Protein AF-A0A8T4J5K6-F1 (afdb_monomer_lite)

Radius of gyration: 12.34 Å; chains: 1; bounding box: 30×18×35 Å

Structure (mmCIF, N/CA/C/O backbone):
data_AF-A0A8T4J5K6-F1
#
_entry.id   AF-A0A8T4J5K6-F1
#
loop_
_atom_site.group_PDB
_atom_site.id
_atom_site.type_symbol
_atom_site.label_atom_id
_atom_site.label_alt_id
_atom_site.label_comp_id
_atom_site.label_asym_id
_atom_site.label_entity_id
_atom_site.label_seq_id
_atom_site.pdbx_PDB_ins_code
_atom_site.Cartn_x
_atom_site.Cartn_y
_atom_site.Cartn_z
_atom_site.occupancy
_atom_site.B_iso_or_equiv
_atom_site.auth_seq_id
_atom_site.auth_comp_id
_atom_site.auth_asym_id
_atom_site.auth_atom_id
_atom_site.pdbx_PDB_model_num
ATOM 1 N N . MET A 1 1 ? -8.798 8.240 -12.284 1.00 61.06 1 MET A N 1
ATOM 2 C CA . MET A 1 1 ? -8.386 8.254 -10.861 1.00 61.06 1 MET A CA 1
ATOM 3 C C . MET A 1 1 ? -6.869 8.224 -10.795 1.00 61.06 1 MET A C 1
ATOM 5 O O . MET A 1 1 ? -6.287 7.302 -11.355 1.00 61.06 1 MET A O 1
ATOM 9 N N . SER A 1 2 ? -6.241 9.246 -10.211 1.00 83.44 2 SER A N 1
ATOM 10 C CA . SER A 1 2 ? -4.782 9.338 -10.069 1.00 83.44 2 SER A CA 1
ATOM 11 C C . SER A 1 2 ? -4.292 8.572 -8.836 1.00 83.44 2 SER A C 1
ATOM 13 O O . SER A 1 2 ? -5.012 8.432 -7.850 1.00 83.44 2 SER A O 1
ATOM 15 N N . THR A 1 3 ? -3.064 8.064 -8.900 1.00 92.81 3 THR A N 1
ATOM 16 C CA . THR A 1 3 ? -2.343 7.490 -7.757 1.00 92.81 3 THR A CA 1
ATOM 17 C C . THR A 1 3 ? -1.637 8.594 -6.970 1.00 92.81 3 THR A C 1
ATOM 19 O O . THR A 1 3 ? -1.043 9.487 -7.574 1.00 92.81 3 THR A O 1
ATOM 22 N N . VAL A 1 4 ? -1.643 8.511 -5.640 1.00 96.19 4 VAL A N 1
ATOM 23 C CA . VAL A 1 4 ? -0.901 9.413 -4.746 1.00 96.19 4 VAL A CA 1
ATOM 24 C C . VAL A 1 4 ? 0.425 8.753 -4.342 1.00 96.19 4 VAL A C 1
ATOM 26 O O . VAL A 1 4 ? 0.398 7.599 -3.911 1.00 96.19 4 VAL A O 1
ATOM 29 N N . PRO A 1 5 ? 1.583 9.425 -4.473 1.00 97.12 5 PRO A N 1
ATOM 30 C CA . PRO A 1 5 ? 2.869 8.860 -4.066 1.00 97.12 5 PRO A CA 1
ATOM 31 C C . PRO A 1 5 ? 3.052 8.884 -2.542 1.00 97.12 5 PRO A C 1
ATOM 33 O O . PRO A 1 5 ? 2.621 9.818 -1.868 1.00 97.12 5 PRO A O 1
ATOM 36 N N . THR A 1 6 ? 3.729 7.872 -2.001 1.00 97.38 6 THR A N 1
ATOM 37 C CA . THR A 1 6 ? 4.118 7.787 -0.585 1.00 97.38 6 THR A CA 1
ATOM 38 C C . THR A 1 6 ? 5.315 6.840 -0.391 1.00 97.38 6 THR A C 1
ATOM 40 O O . THR A 1 6 ? 5.834 6.267 -1.355 1.00 97.38 6 THR A O 1
ATOM 43 N N . THR A 1 7 ? 5.789 6.686 0.848 1.00 97.38 7 THR A N 1
ATOM 44 C CA . THR A 1 7 ? 6.949 5.855 1.199 1.00 97.38 7 THR A CA 1
ATOM 45 C C . THR A 1 7 ? 6.720 5.047 2.477 1.00 97.38 7 THR A C 1
ATOM 47 O O . THR A 1 7 ? 5.845 5.337 3.290 1.00 97.38 7 THR A O 1
ATOM 50 N N . SER A 1 8 ? 7.515 3.993 2.649 1.00 96.38 8 SER A N 1
ATOM 51 C CA . SER A 1 8 ? 7.604 3.201 3.878 1.00 96.38 8 SER A CA 1
ATOM 52 C C . SER A 1 8 ? 9.021 2.651 4.036 1.00 96.38 8 SER A C 1
ATOM 54 O O . SER A 1 8 ? 9.879 2.870 3.178 1.00 96.38 8 SER A O 1
ATOM 56 N N . HIS A 1 9 ? 9.260 1.860 5.084 1.00 97.06 9 HIS A N 1
ATOM 57 C CA . HIS A 1 9 ? 10.510 1.111 5.210 1.00 97.06 9 HIS A CA 1
ATOM 58 C C . HIS A 1 9 ? 10.759 0.149 4.032 1.00 97.06 9 HIS A C 1
ATOM 60 O O . HIS A 1 9 ? 11.911 -0.180 3.770 1.00 97.06 9 HIS A O 1
ATOM 66 N N . TRP A 1 10 ? 9.716 -0.269 3.297 1.00 97.00 10 TRP A N 1
ATOM 67 C CA . TRP A 1 10 ? 9.802 -1.224 2.179 1.00 97.00 10 TRP A CA 1
ATOM 68 C C . TRP A 1 10 ? 9.890 -0.570 0.795 1.00 97.00 10 TRP A C 1
ATOM 70 O O . TRP A 1 10 ? 9.7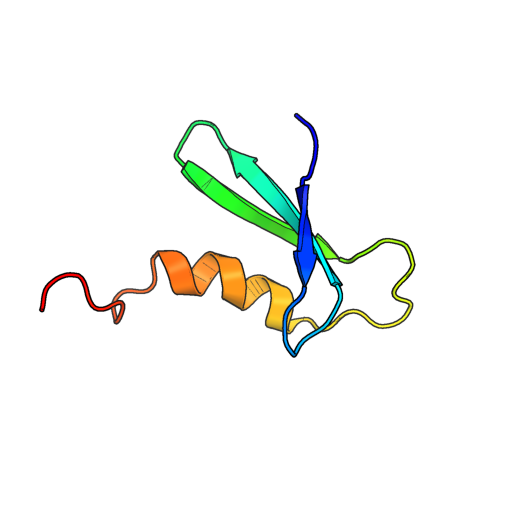72 -1.271 -0.207 1.00 97.00 10 TRP A O 1
ATOM 80 N N . GLY A 1 11 ? 10.106 0.747 0.733 1.00 97.62 11 GLY A N 1
ATOM 81 C CA . GLY A 1 11 ? 10.317 1.487 -0.513 1.00 97.62 11 GLY A CA 1
ATOM 82 C C . GLY A 1 11 ? 9.239 2.529 -0.812 1.00 97.62 11 GLY A C 1
ATOM 83 O O . GLY A 1 11 ? 8.330 2.773 -0.010 1.00 97.62 11 GLY A O 1
ATOM 84 N N . ALA A 1 12 ? 9.377 3.168 -1.976 1.00 97.88 12 ALA A N 1
ATOM 85 C CA . ALA A 1 12 ? 8.416 4.127 -2.515 1.00 97.88 12 ALA A CA 1
ATOM 86 C C . ALA A 1 12 ? 7.315 3.407 -3.305 1.00 97.88 12 ALA A C 1
ATOM 88 O O . ALA A 1 12 ? 7.568 2.414 -3.988 1.00 97.88 12 ALA A O 1
ATOM 89 N N . PHE A 1 13 ? 6.087 3.914 -3.231 1.00 97.38 13 PHE A N 1
ATOM 90 C CA . PHE A 1 13 ? 4.941 3.317 -3.914 1.00 97.38 13 PHE A CA 1
ATOM 91 C C . PHE A 1 13 ? 3.835 4.343 -4.164 1.00 97.38 13 PHE A C 1
ATOM 93 O O . PHE A 1 13 ? 3.782 5.408 -3.548 1.00 97.38 13 PHE A O 1
ATOM 100 N N . GLY A 1 14 ? 2.956 4.019 -5.105 1.00 97.50 14 GLY A N 1
ATOM 101 C CA . GLY A 1 14 ? 1.709 4.729 -5.342 1.00 97.50 14 GLY A CA 1
ATOM 102 C C . GLY A 1 14 ? 0.563 4.095 -4.562 1.00 97.50 14 GLY A C 1
ATOM 103 O O . GLY A 1 14 ? 0.540 2.884 -4.340 1.00 97.50 14 GLY A O 1
ATOM 104 N N . VAL A 1 15 ? -0.403 4.919 -4.174 1.00 96.69 15 VAL A N 1
ATOM 105 C CA . VAL A 1 15 ? -1.64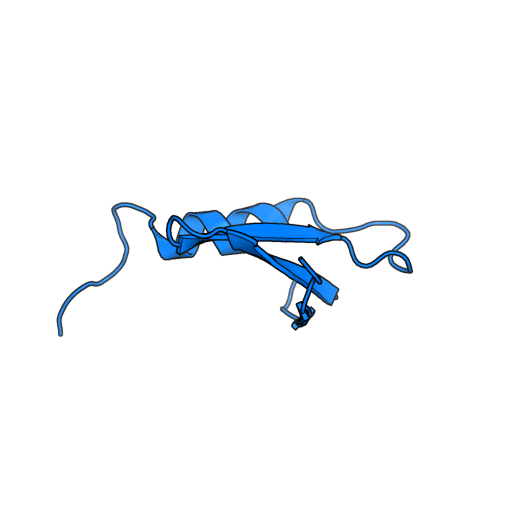2 4.502 -3.522 1.00 96.69 15 VAL A CA 1
ATOM 106 C C . VAL A 1 15 ? -2.829 4.967 -4.347 1.00 96.69 15 VAL A C 1
ATOM 108 O O . VAL A 1 15 ? -2.899 6.127 -4.758 1.00 96.69 15 VAL A O 1
ATOM 111 N N . ARG A 1 16 ? -3.791 4.070 -4.556 1.00 95.44 16 ARG A N 1
ATOM 112 C CA . ARG A 1 16 ? -5.111 4.389 -5.099 1.00 95.44 16 ARG A CA 1
ATOM 113 C C . ARG A 1 16 ? -6.179 4.035 -4.073 1.00 95.44 16 ARG A C 1
ATOM 115 O O . ARG A 1 16 ? -6.153 2.946 -3.506 1.00 95.44 16 ARG A O 1
ATOM 122 N N . VAL A 1 17 ? -7.119 4.953 -3.863 1.00 93.94 17 VAL A N 1
ATOM 123 C CA . VAL A 1 17 ? -8.310 4.729 -3.037 1.00 93.94 17 VAL A CA 1
ATOM 124 C C . VAL A 1 17 ? -9.507 4.584 -3.969 1.00 93.94 17 VAL A C 1
ATOM 126 O O . VAL A 1 17 ? -9.741 5.444 -4.821 1.00 93.94 17 VAL A O 1
ATOM 129 N N . HIS A 1 18 ? -10.212 3.467 -3.847 1.00 92.56 18 HIS A N 1
ATOM 130 C CA . HIS A 1 18 ? -11.429 3.153 -4.595 1.00 92.56 18 HIS A CA 1
ATOM 131 C C . HIS A 1 18 ? -12.654 3.790 -3.912 1.00 92.56 18 HIS A C 1
ATOM 133 O O . HIS A 1 18 ? -12.589 4.170 -2.744 1.00 92.56 18 HIS A O 1
ATOM 139 N N . GLU A 1 19 ? -13.778 3.919 -4.625 1.00 94.06 19 GLU A N 1
ATOM 140 C CA . GLU A 1 19 ? -15.006 4.546 -4.086 1.00 94.06 19 GLU A CA 1
ATOM 141 C C . GLU A 1 19 ? -15.585 3.796 -2.877 1.00 94.06 19 GLU A C 1
ATOM 143 O O . GLU A 1 19 ? -16.172 4.406 -1.988 1.00 94.06 19 GLU A O 1
ATOM 148 N N . ASP A 1 20 ? -15.365 2.481 -2.814 1.00 93.19 20 ASP A N 1
ATOM 149 C CA . ASP A 1 20 ? -15.740 1.607 -1.697 1.00 93.19 20 ASP A CA 1
ATOM 150 C C . ASP A 1 20 ? -14.798 1.726 -0.479 1.00 93.19 20 ASP A C 1
ATOM 152 O O . ASP A 1 20 ? -14.961 1.015 0.513 1.00 93.19 20 ASP A O 1
ATOM 156 N N . GLY A 1 21 ? -13.800 2.612 -0.543 1.00 90.88 21 GLY A N 1
ATOM 157 C CA . GLY A 1 21 ? -12.794 2.811 0.496 1.00 90.88 21 GLY A CA 1
ATOM 158 C C . GLY A 1 21 ? -11.653 1.793 0.475 1.00 90.88 21 GLY A C 1
ATOM 159 O O . GLY A 1 21 ? -10.749 1.883 1.310 1.00 90.88 21 GLY A O 1
ATOM 160 N N . ARG A 1 22 ? -11.638 0.840 -0.468 1.00 92.06 22 ARG A N 1
ATOM 161 C CA . ARG A 1 22 ? -10.517 -0.089 -0.631 1.00 92.06 22 ARG A CA 1
ATOM 162 C C . ARG A 1 22 ? -9.266 0.671 -1.055 1.00 92.06 22 ARG A C 1
ATOM 164 O O . ARG A 1 22 ? -9.307 1.555 -1.911 1.00 92.06 22 ARG A O 1
ATOM 171 N N . VAL A 1 23 ? -8.135 0.280 -0.483 1.00 94.00 23 VAL A N 1
ATOM 172 C CA . VAL A 1 23 ? -6.822 0.833 -0.812 1.00 94.00 23 VAL A CA 1
ATOM 173 C C . VAL A 1 23 ? -6.048 -0.183 -1.640 1.00 94.00 23 VAL A C 1
ATOM 175 O O . VAL A 1 23 ? -6.040 -1.370 -1.330 1.00 94.00 23 VAL A O 1
ATOM 178 N N . GLU A 1 24 ? -5.393 0.286 -2.692 1.00 95.00 24 GLU A N 1
ATOM 179 C CA . GLU A 1 24 ? -4.515 -0.505 -3.548 1.00 95.00 24 GLU A CA 1
ATOM 180 C C . GLU A 1 24 ? -3.141 0.160 -3.613 1.00 95.00 24 GLU A C 1
ATOM 182 O O . GLU A 1 24 ? -3.046 1.383 -3.762 1.00 95.00 24 GLU A O 1
ATOM 187 N N . THR A 1 25 ? -2.081 -0.641 -3.511 1.00 96.25 25 THR A N 1
ATOM 188 C CA . THR A 1 25 ? -0.699 -0.178 -3.647 1.00 96.25 25 THR A CA 1
ATOM 189 C C . THR A 1 25 ? -0.120 -0.604 -4.993 1.00 96.25 25 THR A C 1
ATOM 191 O O . THR A 1 25 ? -0.358 -1.710 -5.473 1.00 96.25 25 THR A O 1
ATOM 194 N N . THR A 1 26 ? 0.659 0.279 -5.612 1.00 96.12 26 THR A N 1
ATOM 195 C CA . THR A 1 26 ? 1.376 0.008 -6.865 1.00 96.12 26 THR A CA 1
ATOM 196 C C . THR A 1 26 ? 2.856 0.343 -6.691 1.00 96.12 26 THR A C 1
ATOM 198 O O . THR A 1 26 ? 3.151 1.423 -6.173 1.00 96.12 26 THR A O 1
ATOM 201 N N . PRO A 1 27 ? 3.797 -0.512 -7.131 1.00 96.75 27 PRO A N 1
ATOM 202 C CA . PRO A 1 27 ? 5.224 -0.202 -7.078 1.00 96.75 27 PRO A CA 1
ATOM 203 C C . PRO A 1 27 ? 5.570 1.144 -7.718 1.00 96.75 27 PRO A C 1
ATOM 205 O O . PRO A 1 27 ? 4.947 1.550 -8.702 1.00 96.75 27 PRO A O 1
ATOM 208 N N . HIS A 1 28 ? 6.578 1.833 -7.183 1.00 96.69 28 HIS A N 1
ATOM 209 C CA . HIS A 1 28 ? 7.104 3.023 -7.840 1.00 96.69 28 HIS A CA 1
ATOM 210 C C . HIS A 1 28 ? 7.751 2.639 -9.188 1.00 96.69 28 HIS A C 1
ATOM 212 O O . HIS A 1 28 ? 8.550 1.705 -9.225 1.00 96.69 28 HIS A O 1
ATOM 218 N N . PRO A 1 29 ? 7.470 3.351 -10.297 1.00 95.69 29 PRO A N 1
ATOM 219 C CA . PRO A 1 29 ? 7.927 2.954 -11.636 1.00 95.69 29 PRO A CA 1
ATOM 220 C C . PRO A 1 29 ? 9.452 2.983 -11.812 1.00 95.69 29 PRO A C 1
ATOM 222 O O . PRO A 1 29 ? 9.982 2.321 -12.696 1.00 95.69 29 PRO A O 1
ATOM 225 N N . GLY A 1 30 ? 10.156 3.756 -10.983 1.00 96.94 30 GLY A N 1
ATOM 226 C CA . GLY A 1 30 ? 11.620 3.813 -10.963 1.00 96.94 30 GLY A CA 1
ATOM 227 C C . GLY A 1 30 ? 12.298 2.797 -10.038 1.00 96.94 30 GLY A C 1
ATOM 228 O O .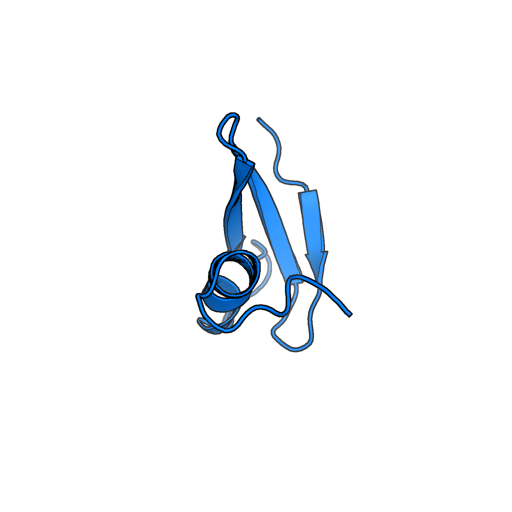 GLY A 1 30 ? 13.515 2.852 -9.908 1.00 96.94 30 GLY A O 1
ATOM 229 N N . ASP A 1 31 ? 11.547 1.928 -9.356 1.00 97.62 31 ASP A N 1
ATOM 230 C CA . ASP A 1 31 ? 12.121 0.888 -8.497 1.00 97.62 31 ASP A CA 1
ATOM 231 C C . ASP A 1 31 ? 12.364 -0.398 -9.316 1.00 97.62 31 ASP A C 1
ATOM 233 O O . ASP A 1 31 ? 11.396 -1.021 -9.764 1.00 97.62 31 ASP A O 1
ATOM 237 N N . PRO A 1 32 ? 13.625 -0.817 -9.543 1.00 97.69 32 PRO A N 1
ATOM 238 C CA . PRO A 1 32 ? 13.931 -2.013 -10.326 1.00 97.69 32 PRO A CA 1
ATOM 239 C C . PRO A 1 32 ? 13.644 -3.326 -9.577 1.00 97.69 32 PRO A C 1
ATOM 241 O O . PRO A 1 32 ? 13.640 -4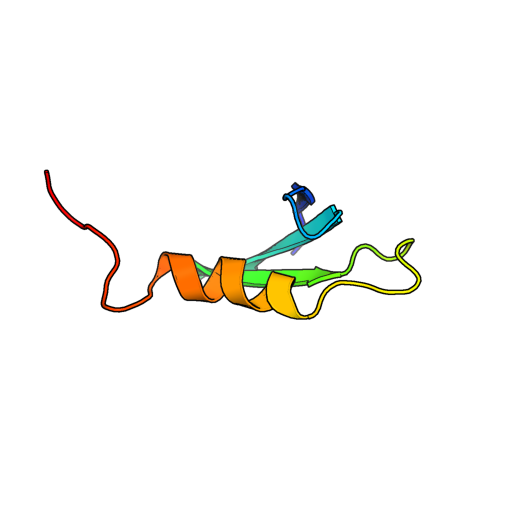.387 -10.202 1.00 97.69 32 PRO A O 1
ATOM 244 N N . ALA A 1 33 ? 13.439 -3.286 -8.257 1.00 97.81 33 ALA A N 1
ATOM 245 C CA . ALA A 1 33 ? 13.249 -4.470 -7.422 1.00 97.81 33 ALA A CA 1
ATOM 246 C C . ALA A 1 33 ? 12.277 -4.189 -6.256 1.00 97.81 33 ALA A C 1
ATOM 248 O O . ALA A 1 33 ? 12.663 -4.294 -5.087 1.00 97.81 33 ALA A O 1
ATOM 249 N N . PRO A 1 34 ? 11.002 -3.868 -6.547 1.00 97.56 34 PRO A N 1
ATOM 250 C CA . PRO A 1 34 ? 10.056 -3.448 -5.526 1.00 97.56 34 PRO A CA 1
ATOM 251 C C . PRO A 1 34 ? 9.752 -4.566 -4.531 1.00 97.56 34 PRO A C 1
ATOM 253 O O . PRO A 1 34 ? 9.546 -5.731 -4.893 1.00 97.56 34 PRO A O 1
ATOM 256 N N . SER A 1 35 ? 9.663 -4.199 -3.254 1.00 97.44 35 SER A N 1
ATOM 257 C CA . SER A 1 35 ? 9.324 -5.148 -2.198 1.00 97.44 35 SER A CA 1
ATOM 258 C C . SER A 1 35 ? 7.901 -5.678 -2.368 1.00 97.44 35 SER A C 1
ATOM 260 O O . SER A 1 35 ? 6.928 -4.921 -2.379 1.00 97.44 35 SER A O 1
ATOM 262 N N . ARG A 1 36 ? 7.748 -7.008 -2.394 1.00 94.94 36 ARG A N 1
ATOM 263 C CA . ARG A 1 36 ? 6.423 -7.658 -2.394 1.00 94.94 36 ARG A CA 1
ATOM 264 C C . ARG A 1 36 ? 5.611 -7.343 -1.133 1.00 94.94 36 ARG A C 1
ATOM 266 O O . ARG A 1 36 ? 4.389 -7.427 -1.160 1.00 94.94 36 ARG A O 1
ATOM 273 N N . LEU A 1 37 ? 6.275 -6.938 -0.046 1.00 96.12 37 LEU A N 1
ATOM 274 C CA . LEU A 1 37 ? 5.627 -6.586 1.221 1.00 96.12 37 LEU A CA 1
ATOM 275 C C . LEU A 1 37 ? 4.837 -5.270 1.152 1.00 96.12 37 LEU A C 1
ATOM 277 O O . LEU A 1 37 ? 4.075 -4.985 2.071 1.00 96.12 37 LEU A O 1
ATOM 281 N N . LEU A 1 38 ? 4.977 -4.479 0.082 1.00 95.44 38 LEU A N 1
ATOM 282 C CA . LEU A 1 38 ? 4.167 -3.274 -0.133 1.00 95.44 38 LEU A CA 1
ATOM 283 C C . LEU A 1 38 ? 2.661 -3.581 -0.233 1.00 95.44 38 LEU A C 1
ATOM 285 O O . LEU A 1 38 ? 1.843 -2.726 0.105 1.00 95.44 38 LEU A O 1
ATOM 289 N N . GLY A 1 39 ? 2.28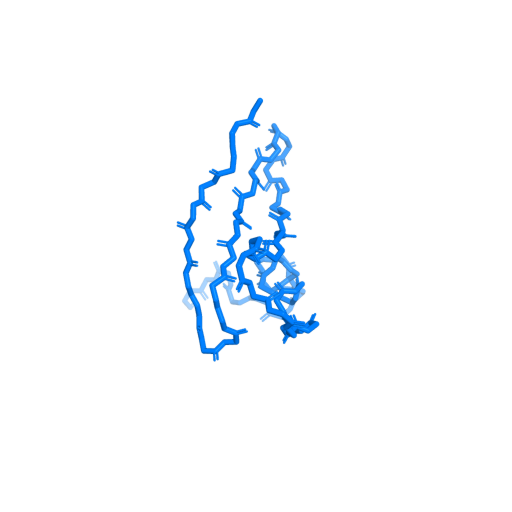1 -4.800 -0.639 1.00 92.12 39 GLY A N 1
ATOM 290 C CA . GLY A 1 39 ? 0.882 -5.245 -0.627 1.00 92.12 39 GLY A CA 1
ATOM 291 C C . GLY A 1 39 ? 0.284 -5.295 0.784 1.00 92.12 39 GLY A C 1
ATOM 292 O O . GLY A 1 39 ? -0.861 -4.900 0.992 1.00 92.12 39 GLY A O 1
ATOM 293 N N . ASN A 1 40 ? 1.098 -5.646 1.785 1.00 94.81 40 ASN A N 1
ATOM 294 C CA . ASN A 1 40 ? 0.650 -5.787 3.173 1.00 94.81 40 ASN A CA 1
ATOM 295 C C . ASN A 1 40 ? 0.216 -4.452 3.795 1.00 94.81 40 ASN A C 1
ATOM 297 O O . ASN A 1 40 ? -0.492 -4.445 4.801 1.00 94.81 40 ASN A O 1
ATOM 301 N N . VAL A 1 41 ? 0.646 -3.319 3.223 1.00 93.56 41 VAL A N 1
ATOM 302 C CA . VAL A 1 41 ? 0.230 -1.989 3.683 1.00 93.56 41 VAL A CA 1
ATOM 303 C C . VAL A 1 41 ? -1.282 -1.831 3.543 1.00 93.56 41 VAL A C 1
ATOM 305 O O . VAL A 1 41 ? -1.917 -1.368 4.485 1.00 93.56 41 VAL A O 1
ATOM 308 N N . ALA A 1 42 ? -1.862 -2.248 2.412 1.00 92.56 42 ALA A N 1
ATOM 309 C CA . ALA A 1 42 ? -3.307 -2.198 2.196 1.00 92.56 42 ALA A CA 1
ATOM 310 C C . ALA A 1 42 ? -4.048 -3.182 3.119 1.00 92.56 42 ALA A C 1
ATOM 312 O O . ALA A 1 42 ? -5.003 -2.792 3.796 1.00 92.56 42 ALA A O 1
ATOM 313 N N . ASP A 1 43 ? -3.560 -4.421 3.224 1.00 91.88 43 ASP A N 1
ATOM 314 C CA . ASP A 1 43 ? -4.178 -5.462 4.057 1.00 91.88 43 ASP A CA 1
ATOM 315 C C . ASP A 1 43 ? -4.195 -5.080 5.547 1.00 91.88 43 ASP A C 1
ATOM 317 O O . ASP A 1 43 ? -5.200 -5.251 6.243 1.00 91.88 43 ASP A O 1
ATOM 321 N N . GLY A 1 44 ? -3.112 -4.476 6.048 1.00 93.50 44 GLY A N 1
ATOM 322 C CA . GLY A 1 44 ? -2.988 -4.034 7.440 1.00 93.50 44 GLY A CA 1
ATOM 323 C C . GLY A 1 44 ? -4.000 -2.957 7.860 1.00 93.50 44 GLY A C 1
ATOM 324 O O . GLY A 1 44 ? -4.245 -2.760 9.057 1.00 93.50 44 GLY A O 1
ATOM 325 N N . LEU A 1 45 ? -4.630 -2.263 6.904 1.00 92.62 45 LEU A N 1
ATOM 326 C CA . LEU A 1 45 ? -5.672 -1.276 7.199 1.00 92.62 45 LEU A CA 1
ATOM 327 C C . LEU A 1 45 ? -6.961 -1.925 7.708 1.00 92.62 45 LEU A C 1
ATOM 329 O O . LEU A 1 45 ? -7.656 -1.323 8.526 1.00 92.62 45 LEU A O 1
ATOM 333 N N . THR A 1 46 ? -7.255 -3.148 7.263 1.00 92.31 46 THR A N 1
ATOM 334 C CA . THR A 1 46 ? -8.522 -3.842 7.545 1.00 92.31 46 THR A CA 1
ATOM 335 C C . THR A 1 46 ? -8.348 -5.207 8.214 1.00 92.31 46 THR A C 1
ATOM 337 O O . THR A 1 46 ? -9.346 -5.847 8.549 1.00 92.31 46 THR A O 1
ATOM 340 N N . HIS A 1 47 ? -7.106 -5.632 8.472 1.00 95.31 47 HIS A N 1
ATOM 341 C CA . HIS A 1 47 ? -6.789 -6.915 9.098 1.00 95.31 47 HIS A CA 1
ATOM 342 C C . HIS A 1 47 ? -7.583 -7.153 10.407 1.00 95.31 47 HIS A C 1
ATOM 344 O O . HIS A 1 47 ? -7.710 -6.226 11.217 1.00 95.31 47 HIS A O 1
ATOM 350 N N . PRO A 1 48 ? -8.073 -8.384 10.682 1.00 96.81 48 PRO A N 1
ATOM 351 C CA . PRO A 1 48 ? -8.898 -8.682 11.862 1.00 96.81 48 PRO A CA 1
ATOM 352 C C . PRO A 1 48 ? -8.280 -8.305 13.215 1.00 96.81 48 PRO A C 1
ATOM 354 O O . PRO A 1 48 ? -9.005 -8.050 14.172 1.00 96.81 48 PRO A O 1
ATOM 357 N N . THR A 1 49 ? -6.949 -8.243 13.303 1.00 97.56 49 THR A N 1
ATOM 358 C CA . THR A 1 49 ? -6.221 -7.875 14.531 1.00 97.56 49 THR A CA 1
ATOM 359 C C . THR A 1 49 ? -6.017 -6.367 14.712 1.00 97.56 49 THR A C 1
ATOM 361 O O . THR A 1 49 ? -5.367 -5.949 15.670 1.00 97.56 49 THR A O 1
ATOM 364 N N . ARG A 1 50 ? -6.542 -5.521 13.816 1.00 96.25 50 ARG A N 1
ATOM 365 C CA . ARG A 1 50 ? -6.424 -4.063 13.927 1.00 96.25 50 ARG A CA 1
ATOM 366 C C . ARG A 1 50 ? -7.133 -3.563 15.189 1.00 96.25 50 ARG A C 1
ATOM 368 O O . ARG A 1 50 ? -8.322 -3.806 15.380 1.00 96.25 50 ARG A O 1
ATOM 375 N N . VAL A 1 51 ? -6.419 -2.805 16.021 1.00 96.06 51 VAL A N 1
ATOM 376 C CA . VAL A 1 51 ? -6.991 -2.146 17.206 1.00 96.06 51 VAL A CA 1
ATOM 377 C C . VAL A 1 51 ? -8.015 -1.095 16.763 1.00 96.06 51 VAL A C 1
ATOM 379 O O . VAL A 1 51 ? -7.684 -0.198 15.988 1.00 96.06 51 VAL A O 1
ATOM 382 N N . ARG A 1 52 ? -9.264 -1.223 17.235 1.00 95.94 52 ARG A N 1
ATOM 383 C CA . ARG A 1 52 ? -10.401 -0.358 16.842 1.00 95.94 52 ARG A CA 1
ATOM 384 C C . ARG A 1 52 ? -10.858 0.626 17.916 1.00 95.94 52 ARG A C 1
ATOM 386 O O . ARG A 1 52 ? -11.618 1.537 17.612 1.00 95.94 52 ARG A O 1
ATOM 393 N N . ARG A 1 53 ? -10.439 0.428 19.162 1.00 95.44 53 ARG A N 1
ATOM 394 C CA . ARG A 1 53 ? -10.771 1.286 20.301 1.00 95.44 53 ARG A CA 1
ATOM 395 C C . ARG A 1 53 ? -9.604 1.282 21.294 1.00 95.44 53 ARG A C 1
ATOM 397 O O . ARG A 1 53 ? 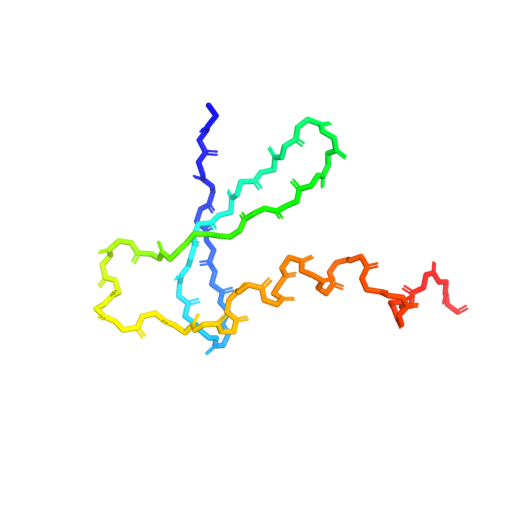-8.896 0.271 21.311 1.00 95.44 53 ARG A O 1
ATOM 404 N N . PRO A 1 54 ? -9.401 2.377 22.044 1.00 93.94 54 PRO A N 1
ATOM 405 C CA . PRO A 1 54 ? -8.491 2.404 23.185 1.00 93.94 54 PRO A CA 1
ATOM 406 C C . PRO A 1 54 ? -8.764 1.274 24.183 1.00 93.94 54 PRO A C 1
ATOM 408 O O . PRO A 1 54 ? -9.949 0.874 24.311 1.00 93.94 54 PRO A O 1
#

Organism: NCBI:txid299421

Sequence (54 aa):
MSTVPTTSHWGAFGVRVHEDGRVETTPHPGDPAPSRLLGNVADGLTHPTRVRRP

pLDDT: mean 94.59, std 5.24, range [61.06, 97.88]

InterPro domains:
  IPR041460 Molybdopterin oxidoreductase, N-terminal [PF18364] (6-43)

Foldseek 3Di:
DDWDWDADPQGIWTWDADPVRQIDIGHDPPDPDGDPCSRVVRVQVPPPPDDDDD

Secondary structure (DSSP, 8-state):
-PPEEEEETTEEEEEEE-TTS-EEEEE-TT-SS--GGGHHHHHHHH-TT-----